Protein AF-W5WM81-F1 (afdb_monomer_lite)

Sequence (175 aa):
MADYDRGVELLQRLGGVARPAVLELFEGVGAADFGAEAVAFVYGGVYQRPDLSLRHRQLVTVAALSTLGYAQAQLDFHHTAARNLGCTEQELREAAGTAGEVGALDERSRLLVLVAASTARGGVGPELREHLLRLRDSGGERAAVEVILHTAVYAGFPAALNALAIAREVLRPGG

InterPro domains:
  IPR003779 Alkyl hydroperoxide reductase AhpD/CMD-like [PF02627] (42-99)
  IPR003779 Alkyl hydroperoxide reductase AhpD/CMD-like [PF02627] (102-169)
  IPR029032 AhpD-like [G3DSA:1.20.1290.10] (2-98)
  IPR029032 AhpD-like [G3DSA:1.20.1290.10] (99-175)
  IPR029032 AhpD-like [SSF69118] (3-99)
  IPR029032 AhpD-like [SSF69118] (103-172)
  IPR052512 4-carboxymuconolactone decarboxylase/NDH-1 regulator [PTHR33570] (31-95)

Structure (mmCIF, N/CA/C/O backbone):
data_AF-W5WM81-F1
#
_entry.id   AF-W5WM81-F1
#
loop_
_atom_site.group_PDB
_atom_site.id
_atom_site.type_symbol
_atom_site.label_atom_id
_atom_site.label_alt_id
_atom_site.label_comp_id
_atom_site.label_asym_id
_atom_site.label_entity_id
_atom_site.label_seq_id
_atom_site.pdbx_PDB_ins_code
_atom_site.Cartn_x
_atom_site.Cartn_y
_atom_site.Cartn_z
_atom_site.occupancy
_atom_site.B_iso_or_equiv
_atom_site.auth_seq_id
_atom_site.auth_comp_id
_atom_site.auth_asym_id
_atom_site.auth_atom_id
_atom_site.pdbx_PDB_model_num
ATOM 1 N N . MET A 1 1 ? 7.551 -17.318 -15.665 1.00 60.31 1 MET A N 1
ATOM 2 C CA . MET A 1 1 ? 6.898 -16.740 -16.861 1.00 60.31 1 MET A CA 1
ATOM 3 C C . MET A 1 1 ? 5.452 -16.361 -16.578 1.00 60.31 1 MET A C 1
ATOM 5 O O . MET A 1 1 ? 5.199 -15.171 -16.572 1.00 60.31 1 MET A O 1
ATOM 9 N N . ALA A 1 2 ? 4.560 -17.287 -16.190 1.00 88.31 2 ALA A N 1
ATOM 10 C CA . ALA A 1 2 ? 3.146 -16.960 -15.927 1.00 88.31 2 ALA A CA 1
ATOM 11 C C . ALA A 1 2 ? 2.909 -15.763 -14.975 1.00 88.31 2 ALA A C 1
ATOM 13 O O . ALA A 1 2 ? 2.037 -14.938 -15.237 1.00 88.31 2 ALA A O 1
ATOM 14 N N . ASP A 1 3 ? 3.692 -15.633 -13.897 1.00 95.19 3 ASP A N 1
ATOM 15 C CA . ASP A 1 3 ? 3.544 -14.502 -12.966 1.00 95.19 3 ASP A CA 1
ATOM 16 C C . ASP A 1 3 ? 4.135 -13.192 -13.509 1.00 95.19 3 ASP A C 1
ATOM 18 O O . ASP A 1 3 ? 3.592 -12.125 -13.238 1.00 95.19 3 ASP A O 1
ATOM 22 N N . TYR A 1 4 ? 5.200 -13.255 -14.317 1.00 96.00 4 TYR A N 1
ATOM 23 C CA . TYR A 1 4 ? 5.746 -12.071 -14.988 1.00 96.00 4 TYR A CA 1
ATOM 24 C C . TYR A 1 4 ? 4.729 -11.499 -15.977 1.00 96.00 4 TYR A C 1
ATOM 26 O O . TYR A 1 4 ? 4.406 -10.319 -15.892 1.00 96.00 4 TYR A O 1
ATOM 34 N N . ASP A 1 5 ? 4.165 -12.348 -16.839 1.00 95.94 5 ASP A N 1
ATOM 35 C CA . ASP A 1 5 ? 3.198 -11.930 -17.859 1.00 95.94 5 ASP A CA 1
ATOM 36 C C . ASP A 1 5 ? 1.957 -11.299 -17.211 1.00 95.94 5 ASP A C 1
ATOM 38 O O . ASP A 1 5 ? 1.535 -10.206 -17.589 1.00 95.94 5 ASP A O 1
ATOM 42 N N . ARG A 1 6 ? 1.437 -11.924 -16.143 1.00 96.38 6 ARG A N 1
ATOM 43 C CA . ARG A 1 6 ? 0.345 -11.365 -15.329 1.00 96.38 6 ARG A CA 1
ATOM 44 C C . ARG A 1 6 ? 0.728 -10.027 -14.689 1.00 96.38 6 ARG A C 1
ATOM 46 O O . ARG A 1 6 ? -0.098 -9.120 -14.596 1.00 96.38 6 ARG A O 1
ATOM 53 N N . GLY A 1 7 ? 1.967 -9.904 -14.214 1.00 97.12 7 GLY A N 1
ATOM 54 C CA . GLY A 1 7 ? 2.484 -8.671 -13.631 1.00 97.12 7 GLY A CA 1
ATOM 55 C C . GLY A 1 7 ? 2.565 -7.531 -14.646 1.00 97.12 7 GLY A C 1
ATOM 56 O O . GLY A 1 7 ? 2.155 -6.411 -14.337 1.00 97.12 7 GLY A O 1
ATOM 57 N N . VAL A 1 8 ? 3.026 -7.820 -15.865 1.00 96.50 8 VAL A N 1
ATOM 58 C CA . VAL A 1 8 ? 3.065 -6.862 -16.978 1.00 96.50 8 VAL A CA 1
ATOM 59 C C . VAL A 1 8 ? 1.654 -6.439 -17.381 1.00 96.50 8 VAL A C 1
ATOM 61 O O . VAL A 1 8 ? 1.401 -5.240 -17.482 1.00 96.50 8 VAL A O 1
ATOM 64 N N . GLU A 1 9 ? 0.723 -7.384 -17.531 1.00 96.38 9 GLU A N 1
ATOM 65 C CA . GLU A 1 9 ? -0.681 -7.089 -17.851 1.00 96.38 9 GLU A CA 1
ATOM 66 C C . GLU A 1 9 ? -1.305 -6.150 -16.806 1.00 96.38 9 GLU A C 1
ATOM 68 O O . GLU A 1 9 ? -1.946 -5.148 -17.142 1.00 96.38 9 GLU A O 1
ATOM 73 N N . LEU A 1 10 ? -1.069 -6.423 -15.517 1.00 97.06 10 LEU A N 1
ATOM 74 C CA . LEU A 1 10 ? -1.554 -5.562 -14.445 1.00 97.06 10 LEU A CA 1
ATOM 75 C C . LEU A 1 10 ? -0.920 -4.166 -14.505 1.00 97.06 10 LEU A C 1
ATOM 77 O O . LEU A 1 10 ? -1.637 -3.176 -14.379 1.00 97.06 10 LEU A O 1
ATOM 81 N N . LEU A 1 11 ? 0.394 -4.064 -14.707 1.00 96.25 11 LEU A N 1
ATOM 82 C CA . LEU A 1 11 ? 1.087 -2.779 -14.836 1.00 96.25 11 LEU A CA 1
ATOM 83 C C . LEU A 1 11 ? 0.547 -1.943 -15.999 1.00 96.25 11 LEU A C 1
ATOM 85 O O . LEU A 1 11 ? 0.321 -0.745 -15.835 1.00 96.25 11 LEU A O 1
ATOM 89 N N . GLN A 1 12 ? 0.312 -2.571 -17.151 1.00 96.00 12 GLN A N 1
ATOM 90 C CA . GLN A 1 12 ? -0.268 -1.918 -18.324 1.00 96.00 12 GLN A CA 1
ATOM 91 C C . GLN A 1 12 ? -1.673 -1.396 -18.022 1.00 96.00 12 GLN A C 1
ATOM 93 O O . GLN A 1 12 ? -1.983 -0.242 -18.318 1.00 96.00 12 GLN A O 1
ATOM 98 N N . ARG A 1 13 ? -2.506 -2.212 -17.362 1.00 95.62 13 ARG A N 1
ATOM 99 C CA . ARG A 1 13 ? -3.852 -1.815 -16.931 1.00 95.62 13 ARG A CA 1
ATOM 100 C C . ARG A 1 13 ? -3.823 -0.653 -15.938 1.00 95.62 13 ARG A C 1
ATOM 102 O O . ARG A 1 13 ? -4.626 0.265 -16.064 1.00 95.62 13 ARG A O 1
ATOM 109 N N . LEU A 1 14 ? -2.931 -0.698 -14.948 1.00 96.38 14 LEU A N 1
ATOM 110 C CA . LEU A 1 14 ? -2.793 0.357 -13.943 1.00 96.38 14 LEU A CA 1
ATOM 111 C C . LEU A 1 14 ? -2.298 1.659 -14.584 1.00 96.38 14 LEU A C 1
ATOM 113 O O . LEU A 1 14 ? -2.892 2.709 -14.368 1.00 96.38 14 LEU A O 1
ATOM 117 N N . GLY A 1 15 ? -1.254 1.595 -15.410 1.00 92.75 15 GLY A N 1
ATOM 118 C CA . GLY A 1 15 ? -0.676 2.773 -16.057 1.00 92.75 15 GLY A CA 1
ATOM 119 C C . GLY A 1 15 ? -1.491 3.321 -17.230 1.00 92.75 15 GLY A C 1
ATOM 120 O O . GLY A 1 15 ? -1.305 4.475 -17.599 1.00 92.75 15 GLY A O 1
ATOM 121 N N . GLY A 1 16 ? -2.376 2.520 -17.830 1.00 93.12 16 GLY A N 1
ATOM 122 C CA . GLY A 1 16 ? -3.056 2.880 -19.077 1.00 93.12 16 GLY A CA 1
ATOM 123 C C . GLY A 1 16 ? -2.097 2.989 -20.269 1.00 93.12 16 GLY A C 1
ATOM 124 O O . GLY A 1 16 ? -2.366 3.730 -21.211 1.00 93.12 16 GLY A O 1
ATOM 125 N N . VAL A 1 17 ? -0.960 2.286 -20.222 1.00 90.50 17 VAL A N 1
ATOM 126 C CA . VAL A 1 17 ? 0.113 2.359 -21.227 1.00 90.50 17 VAL A CA 1
ATOM 127 C C . VAL A 1 17 ? 0.579 0.966 -21.633 1.00 90.50 17 VAL A C 1
ATOM 129 O O . VAL A 1 17 ? 0.611 0.052 -20.816 1.00 90.50 17 VAL A O 1
ATOM 132 N N . ALA A 1 18 ? 0.985 0.806 -22.895 1.00 88.81 18 ALA A N 1
ATOM 133 C CA . ALA A 1 18 ? 1.447 -0.481 -23.420 1.00 88.81 18 ALA A CA 1
ATOM 134 C C . ALA A 1 18 ? 2.825 -0.896 -22.878 1.00 88.81 18 ALA A C 1
ATOM 136 O O . ALA A 1 18 ? 3.076 -2.082 -22.676 1.00 88.81 18 ALA A O 1
ATOM 137 N N . ARG A 1 19 ? 3.720 0.068 -22.623 1.00 86.44 19 ARG A N 1
ATOM 138 C CA . ARG A 1 19 ? 5.061 -0.191 -22.087 1.00 86.44 19 ARG A CA 1
ATOM 139 C C . ARG A 1 19 ? 5.267 0.584 -20.783 1.00 86.44 19 ARG A C 1
ATOM 141 O O . ARG A 1 19 ? 5.445 1.799 -20.821 1.00 86.44 19 ARG A O 1
ATOM 148 N N . PRO A 1 20 ? 5.190 -0.087 -19.622 1.00 88.44 20 PRO A N 1
ATOM 149 C CA . PRO A 1 20 ? 5.435 0.549 -18.333 1.00 88.44 20 PRO A CA 1
ATOM 150 C C . PRO A 1 20 ? 6.890 1.023 -18.197 1.00 88.44 20 PRO A C 1
ATOM 152 O O . PRO A 1 20 ? 7.817 0.235 -18.380 1.00 88.44 20 PRO A O 1
ATOM 155 N N . ALA A 1 21 ? 7.091 2.280 -17.787 1.00 88.06 21 ALA A N 1
ATOM 156 C CA . ALA A 1 21 ? 8.417 2.902 -17.662 1.00 88.06 21 ALA A CA 1
ATOM 157 C C . ALA A 1 21 ? 9.375 2.154 -16.712 1.00 88.06 21 ALA A C 1
ATOM 159 O O . ALA A 1 21 ? 10.587 2.189 -16.892 1.00 88.06 21 ALA A O 1
ATOM 160 N N . VAL A 1 22 ? 8.844 1.434 -15.715 1.00 87.50 22 VAL A N 1
ATOM 161 C CA . VAL A 1 22 ? 9.658 0.635 -14.784 1.00 87.50 22 VAL A CA 1
ATOM 162 C C . VAL A 1 22 ? 10.489 -0.439 -15.495 1.00 87.50 22 VAL A C 1
ATOM 164 O O . VAL A 1 22 ? 11.604 -0.717 -15.066 1.00 87.50 22 VAL A O 1
ATOM 167 N N . LEU A 1 23 ? 9.988 -1.006 -16.597 1.00 90.31 23 LEU A N 1
ATOM 168 C CA . LEU A 1 23 ? 10.726 -2.002 -17.378 1.00 90.31 23 LEU A CA 1
ATOM 169 C C . LEU A 1 23 ? 11.917 -1.358 -18.095 1.00 90.31 23 LEU A C 1
ATOM 171 O O . LEU A 1 23 ? 13.029 -1.873 -18.035 1.00 90.31 23 LEU A O 1
ATOM 175 N N . GLU A 1 24 ? 11.693 -0.189 -18.697 1.00 90.88 24 GLU A N 1
ATOM 176 C CA . GLU A 1 24 ? 12.730 0.571 -19.402 1.00 90.88 24 GLU A CA 1
ATOM 177 C C . GLU A 1 24 ? 13.850 1.022 -18.454 1.00 90.88 24 GLU A C 1
ATOM 179 O O . GLU A 1 24 ? 15.017 1.014 -18.838 1.00 90.88 24 GLU A O 1
ATOM 184 N N . LEU A 1 25 ? 13.518 1.357 -17.199 1.00 92.81 25 LEU A N 1
ATOM 185 C CA . LEU A 1 25 ? 14.511 1.709 -16.180 1.00 92.81 25 LEU A CA 1
ATOM 186 C C . LEU A 1 25 ? 15.490 0.559 -15.905 1.00 92.81 25 LEU A C 1
ATOM 188 O O . LEU A 1 25 ? 16.698 0.786 -15.873 1.00 92.81 25 LEU A O 1
ATOM 192 N N . PHE A 1 26 ? 14.987 -0.665 -15.722 1.00 95.81 26 PHE A N 1
ATOM 193 C CA . PHE A 1 26 ? 15.837 -1.836 -15.478 1.00 95.81 26 PHE A CA 1
ATOM 194 C C . PHE A 1 26 ? 16.640 -2.237 -16.720 1.00 95.81 26 PHE A C 1
ATOM 196 O O . PHE A 1 26 ? 17.830 -2.539 -16.615 1.00 95.81 26 PHE A O 1
ATOM 203 N N . GLU A 1 27 ? 16.021 -2.194 -17.902 1.00 94.75 27 GLU A N 1
ATOM 204 C CA . GLU A 1 27 ? 16.701 -2.451 -19.176 1.00 94.75 27 GLU A CA 1
ATOM 205 C C . GLU A 1 27 ? 17.841 -1.453 -19.424 1.00 94.75 27 GLU A C 1
ATOM 207 O O . GLU A 1 27 ? 18.941 -1.857 -19.802 1.00 94.75 27 GLU A O 1
ATOM 212 N N . GLY A 1 28 ? 17.611 -0.165 -19.152 1.00 96.88 28 GLY A N 1
ATOM 213 C CA . GLY A 1 28 ? 18.579 0.909 -19.380 1.00 96.88 28 GLY A CA 1
ATOM 214 C C . GLY A 1 28 ? 19.867 0.795 -18.561 1.00 96.88 28 GLY A C 1
ATOM 215 O O . GLY A 1 28 ? 20.881 1.377 -18.942 1.00 96.88 28 GLY A O 1
ATOM 216 N N . VAL A 1 29 ? 19.854 0.022 -17.471 1.00 97.31 29 VAL A N 1
ATOM 217 C CA . VAL A 1 29 ? 21.038 -0.264 -16.640 1.00 97.31 29 VAL A CA 1
ATOM 218 C C . VAL A 1 29 ? 21.541 -1.706 -16.783 1.00 97.31 29 VAL A C 1
ATOM 220 O O . VAL A 1 29 ? 22.424 -2.121 -16.038 1.00 97.31 29 VAL A O 1
ATOM 223 N N . GLY A 1 30 ? 20.998 -2.477 -17.733 1.00 97.44 30 GLY A N 1
ATOM 224 C CA . GLY A 1 30 ? 21.402 -3.863 -17.983 1.00 97.44 30 GLY A CA 1
ATOM 225 C C . GLY A 1 30 ? 20.936 -4.868 -16.923 1.00 97.44 30 GLY A C 1
ATOM 226 O O . GLY A 1 30 ? 21.526 -5.937 -16.824 1.00 97.44 30 GLY A O 1
ATOM 227 N N . ALA A 1 31 ? 19.893 -4.546 -16.150 1.00 97.75 31 ALA A N 1
ATOM 228 C CA . ALA A 1 31 ? 19.352 -5.370 -15.060 1.00 97.75 31 ALA A CA 1
ATOM 229 C C . ALA A 1 31 ? 17.925 -5.872 -15.360 1.00 97.75 31 ALA A C 1
ATOM 231 O O . ALA A 1 31 ? 17.052 -5.907 -14.488 1.00 97.75 31 ALA A O 1
ATOM 232 N N . ALA A 1 32 ? 17.652 -6.195 -16.626 1.00 95.94 32 ALA A N 1
ATOM 233 C CA . ALA A 1 32 ? 16.328 -6.622 -17.081 1.00 95.94 32 ALA A CA 1
ATOM 234 C C . ALA A 1 32 ? 15.855 -7.928 -16.413 1.00 95.94 32 ALA A C 1
ATOM 236 O O . ALA A 1 32 ? 14.657 -8.115 -16.209 1.00 95.94 32 ALA A O 1
ATOM 237 N N . ASP A 1 33 ? 16.788 -8.804 -16.039 1.00 96.50 33 ASP A N 1
ATOM 238 C CA . ASP A 1 33 ? 16.542 -10.025 -15.271 1.00 96.50 33 ASP A CA 1
ATOM 239 C C . ASP A 1 33 ? 15.942 -9.711 -13.895 1.00 96.50 33 ASP A C 1
ATOM 241 O O . ASP A 1 33 ? 14.851 -10.185 -13.572 1.00 96.50 33 ASP A O 1
ATOM 245 N N . PHE A 1 34 ? 16.579 -8.818 -13.137 1.00 96.94 34 PHE A N 1
ATOM 246 C CA . PHE A 1 34 ? 16.063 -8.361 -11.851 1.00 96.94 34 PHE A CA 1
ATOM 247 C C . PHE A 1 34 ? 14.731 -7.616 -12.007 1.00 96.94 34 PHE A C 1
ATOM 249 O O . PHE A 1 34 ? 13.810 -7.799 -11.210 1.00 96.94 34 PHE A O 1
ATOM 256 N N . GLY A 1 35 ? 14.586 -6.808 -13.061 1.00 96.50 35 GLY A N 1
ATOM 257 C CA . GLY A 1 35 ? 13.319 -6.149 -13.379 1.00 96.50 35 GLY A CA 1
ATOM 258 C C . GLY A 1 35 ? 12.176 -7.144 -13.602 1.00 96.50 35 GLY A C 1
ATOM 259 O O . GLY A 1 35 ? 11.070 -6.942 -13.095 1.00 96.50 35 GLY A O 1
ATOM 260 N N . ALA A 1 36 ? 12.440 -8.249 -14.302 1.00 95.94 36 ALA A N 1
ATOM 261 C CA . ALA A 1 36 ? 11.458 -9.306 -14.511 1.00 95.94 36 ALA A CA 1
ATOM 262 C C . ALA A 1 36 ? 11.077 -10.012 -13.200 1.00 95.94 36 ALA A C 1
ATOM 264 O O . ALA A 1 36 ? 9.890 -10.242 -12.951 1.00 95.94 36 ALA A O 1
ATOM 265 N N . GLU A 1 37 ? 12.051 -10.297 -12.332 1.00 97.00 37 GLU A N 1
ATOM 266 C CA . GLU A 1 37 ? 11.807 -10.862 -10.999 1.00 97.00 37 GLU A CA 1
ATOM 267 C C . GLU A 1 37 ? 10.963 -9.926 -10.128 1.00 97.00 37 GLU A C 1
ATOM 269 O O . GLU A 1 37 ? 9.970 -10.355 -9.532 1.00 97.00 37 GLU A O 1
ATOM 274 N N . ALA A 1 38 ? 11.299 -8.634 -10.104 1.00 96.56 38 ALA A N 1
ATOM 275 C CA . ALA A 1 38 ? 10.563 -7.625 -9.354 1.00 96.56 38 ALA A CA 1
ATOM 276 C C . ALA A 1 38 ? 9.105 -7.523 -9.827 1.00 96.56 38 ALA A C 1
ATOM 278 O O . ALA A 1 38 ? 8.184 -7.496 -9.010 1.00 96.56 38 ALA A O 1
ATOM 279 N N . VAL A 1 39 ? 8.869 -7.522 -11.141 1.00 97.19 39 VAL A N 1
ATOM 280 C CA . VAL A 1 39 ? 7.515 -7.465 -11.716 1.00 97.19 39 VAL A CA 1
ATOM 281 C C . VAL A 1 39 ? 6.713 -8.718 -11.383 1.00 97.19 39 VAL A C 1
ATOM 283 O O . VAL A 1 39 ? 5.560 -8.608 -10.954 1.00 97.19 39 VAL A O 1
ATOM 286 N N . ALA A 1 40 ? 7.320 -9.897 -11.532 1.00 97.62 40 ALA A N 1
ATOM 287 C CA . ALA A 1 40 ? 6.680 -11.163 -11.199 1.00 97.62 40 ALA A CA 1
ATOM 288 C C . ALA A 1 40 ? 6.313 -11.231 -9.710 1.00 97.62 40 ALA A C 1
ATOM 290 O O . ALA A 1 40 ? 5.193 -11.604 -9.368 1.00 97.62 40 ALA A O 1
ATOM 291 N N . PHE A 1 41 ? 7.216 -10.815 -8.820 1.00 97.81 41 PHE A N 1
ATOM 292 C CA . PHE A 1 41 ? 6.968 -10.818 -7.381 1.00 97.81 41 PHE A CA 1
ATOM 293 C C . PHE A 1 41 ? 5.901 -9.796 -6.973 1.00 97.81 41 PHE A C 1
ATOM 295 O O . PHE A 1 41 ? 4.921 -10.146 -6.312 1.00 97.81 41 PHE A O 1
ATOM 302 N N . VAL A 1 42 ? 6.064 -8.533 -7.372 1.00 97.69 42 VAL A N 1
ATOM 303 C CA . VAL A 1 42 ? 5.186 -7.442 -6.937 1.00 97.69 42 VAL A CA 1
ATOM 304 C C . VAL A 1 42 ? 3.819 -7.559 -7.603 1.00 97.69 42 VAL A C 1
ATOM 306 O O . VAL A 1 42 ? 2.810 -7.772 -6.929 1.00 97.69 42 VAL A O 1
ATOM 309 N N . TYR A 1 43 ? 3.770 -7.442 -8.927 1.00 97.69 43 TYR A N 1
ATOM 310 C CA . TYR A 1 43 ? 2.517 -7.328 -9.674 1.00 97.69 43 TYR A CA 1
ATOM 311 C C . TYR A 1 43 ? 1.924 -8.697 -10.023 1.00 97.69 43 TYR A C 1
ATOM 313 O O . TYR A 1 43 ? 0.703 -8.862 -10.011 1.00 97.69 43 TYR A O 1
ATOM 321 N N . GLY A 1 44 ? 2.774 -9.691 -10.281 1.00 97.75 44 GLY A N 1
ATOM 322 C CA . GLY A 1 44 ? 2.362 -11.078 -10.514 1.00 97.75 44 GLY A CA 1
ATOM 323 C C . GLY A 1 44 ? 1.995 -11.857 -9.249 1.00 97.75 44 GLY A C 1
ATOM 324 O O . GLY A 1 44 ? 1.228 -12.817 -9.338 1.00 97.75 44 GLY A O 1
ATOM 325 N N . GLY A 1 45 ? 2.496 -11.426 -8.085 1.00 97.56 45 GLY A N 1
ATOM 326 C CA . GLY A 1 45 ? 2.332 -12.101 -6.796 1.00 97.56 45 GLY A CA 1
ATOM 327 C C . GLY A 1 45 ? 1.600 -11.257 -5.754 1.00 97.56 45 GLY A C 1
ATOM 328 O O . GLY A 1 45 ? 0.427 -11.496 -5.472 1.00 97.56 45 GLY A O 1
ATOM 329 N N . VAL A 1 46 ? 2.272 -10.265 -5.159 1.00 97.94 46 VAL A N 1
ATOM 330 C CA . VAL A 1 46 ? 1.747 -9.479 -4.021 1.00 97.94 46 VAL A CA 1
ATOM 331 C C . VAL A 1 46 ? 0.405 -8.813 -4.344 1.00 97.94 46 VAL A C 1
ATOM 333 O O . VAL A 1 46 ? -0.514 -8.851 -3.526 1.00 97.94 46 VAL A O 1
ATOM 336 N N . TYR A 1 47 ? 0.259 -8.242 -5.539 1.00 97.94 47 TYR A N 1
ATOM 337 C CA . TYR A 1 47 ? -0.992 -7.625 -5.992 1.00 97.94 47 TYR A CA 1
ATOM 338 C C . TYR A 1 47 ? -2.142 -8.618 -6.219 1.00 97.94 47 TYR A C 1
ATOM 340 O O . TYR A 1 47 ? -3.303 -8.210 -6.185 1.00 97.94 47 TYR A O 1
ATOM 348 N N . GLN A 1 48 ? -1.832 -9.899 -6.428 1.00 96.06 48 GLN A N 1
ATOM 349 C CA . GLN A 1 48 ? -2.808 -10.953 -6.724 1.00 96.06 48 GLN A CA 1
ATOM 350 C C . GLN A 1 48 ? -3.372 -11.621 -5.470 1.00 96.06 4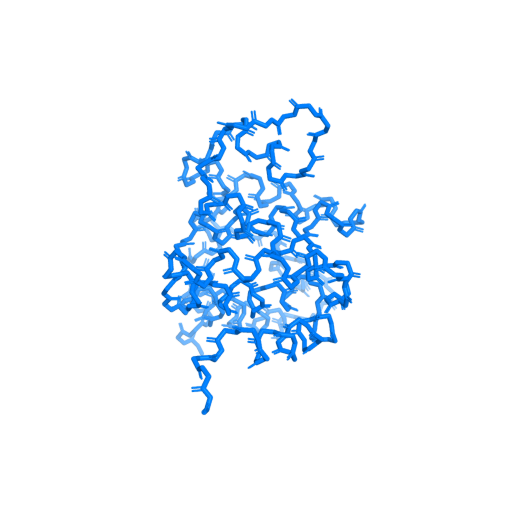8 GLN A C 1
ATOM 352 O O . GLN A 1 48 ? -4.294 -12.433 -5.556 1.00 96.06 48 GLN A O 1
ATOM 357 N N . ARG A 1 49 ? -2.819 -11.305 -4.295 1.00 96.94 49 ARG A N 1
ATOM 358 C CA . ARG A 1 49 ? -3.315 -11.845 -3.030 1.00 96.94 49 ARG A CA 1
ATOM 359 C C . ARG A 1 49 ? -4.781 -11.429 -2.802 1.00 96.94 49 ARG A C 1
ATOM 361 O O . ARG A 1 49 ? -5.162 -10.320 -3.196 1.00 96.94 49 ARG A O 1
ATOM 368 N N . PRO A 1 50 ? -5.598 -12.291 -2.172 1.00 94.88 50 PRO A N 1
ATOM 369 C CA . PRO A 1 50 ? -7.012 -12.017 -1.923 1.00 94.88 50 PRO A CA 1
ATOM 370 C C . PRO A 1 50 ? -7.204 -10.939 -0.840 1.00 94.88 50 PRO A C 1
ATOM 372 O O . PRO A 1 50 ? -6.250 -10.319 -0.385 1.00 94.88 50 PRO A O 1
ATOM 375 N N . ASP A 1 51 ? -8.455 -10.699 -0.441 1.00 94.69 51 ASP A N 1
ATOM 376 C CA . ASP A 1 51 ? -8.864 -9.860 0.703 1.00 94.69 51 ASP A CA 1
ATOM 377 C C . ASP A 1 51 ? -8.561 -8.346 0.620 1.00 94.69 51 ASP A C 1
ATOM 379 O O . ASP A 1 51 ? -9.069 -7.583 1.447 1.00 94.69 51 ASP A O 1
ATOM 383 N N . LEU A 1 52 ? -7.828 -7.877 -0.397 1.00 97.19 52 LEU A N 1
ATOM 384 C CA . LEU A 1 52 ? -7.619 -6.452 -0.672 1.00 97.19 52 LEU A CA 1
ATOM 385 C C . LEU A 1 52 ? -7.836 -6.130 -2.157 1.00 97.19 52 LEU A C 1
ATOM 387 O O . LEU A 1 52 ? -7.160 -6.667 -3.036 1.00 97.19 52 LEU A O 1
ATOM 391 N N . SER A 1 53 ? -8.783 -5.232 -2.440 1.00 97.75 53 SER A N 1
ATOM 392 C CA . SER A 1 53 ? -9.105 -4.820 -3.810 1.00 97.75 53 SER A CA 1
ATOM 393 C C . SER A 1 53 ? -7.951 -4.045 -4.458 1.00 97.75 53 SER A C 1
ATOM 39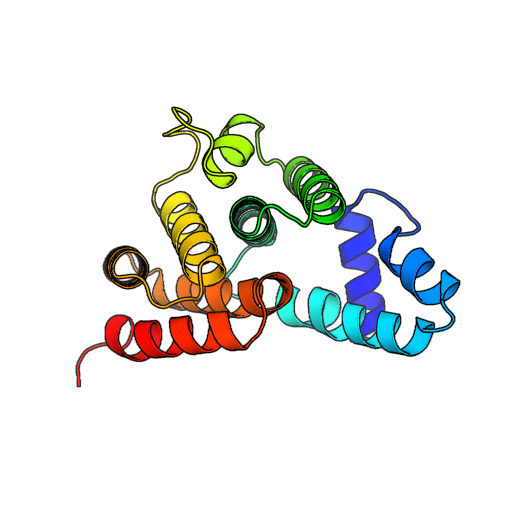5 O O . SER A 1 53 ? -7.180 -3.379 -3.766 1.00 97.75 53 SER A O 1
ATOM 397 N N . LEU A 1 54 ? -7.860 -4.049 -5.795 1.00 98.06 54 LEU A N 1
ATOM 398 C CA . LEU A 1 54 ? -6.877 -3.221 -6.514 1.00 98.06 54 LEU A CA 1
ATOM 399 C C . LEU A 1 54 ? -7.009 -1.734 -6.163 1.00 98.06 54 LEU A C 1
ATOM 401 O O . LEU A 1 54 ? -6.003 -1.047 -6.016 1.00 98.06 54 LEU A O 1
ATOM 405 N N . ARG A 1 55 ? -8.244 -1.257 -5.977 1.00 98.00 55 ARG A N 1
ATOM 406 C CA . ARG A 1 55 ? -8.528 0.117 -5.560 1.00 98.00 55 ARG A CA 1
ATOM 407 C C . ARG A 1 55 ? -7.919 0.423 -4.191 1.00 98.00 55 ARG A C 1
ATOM 409 O O . ARG A 1 55 ? -7.219 1.419 -4.040 1.00 98.00 55 ARG A O 1
ATOM 416 N N . HIS A 1 56 ? -8.133 -0.457 -3.210 1.00 98.69 56 HIS A N 1
ATOM 417 C CA . HIS A 1 56 ? -7.522 -0.313 -1.888 1.00 98.69 56 HIS A CA 1
ATOM 418 C C . HIS A 1 56 ? -6.003 -0.408 -1.949 1.00 98.69 56 HIS A C 1
ATOM 420 O O . HIS A 1 56 ? -5.355 0.398 -1.295 1.00 98.69 56 HIS A O 1
ATOM 426 N N . ARG A 1 57 ? -5.437 -1.312 -2.764 1.00 98.75 57 ARG A N 1
ATOM 427 C CA . ARG A 1 57 ? -3.984 -1.402 -2.995 1.00 98.75 57 ARG A CA 1
ATOM 428 C C . ARG A 1 57 ? -3.410 -0.059 -3.448 1.00 98.75 57 ARG A C 1
ATOM 430 O O . ARG A 1 57 ? -2.470 0.421 -2.834 1.00 98.75 57 ARG A O 1
ATOM 437 N N . GLN A 1 58 ? -4.034 0.606 -4.423 1.00 98.69 58 GLN A N 1
ATOM 438 C CA . GLN A 1 58 ? -3.560 1.922 -4.864 1.00 98.69 58 GLN A CA 1
ATOM 439 C C . GLN A 1 58 ? -3.658 2.996 -3.771 1.00 98.69 58 GLN A C 1
ATOM 441 O O . GLN A 1 58 ? -2.712 3.756 -3.588 1.00 98.69 58 GLN A O 1
ATOM 446 N N . LEU A 1 59 ? -4.757 3.042 -3.008 1.00 98.81 59 LEU A N 1
ATOM 447 C CA . LEU A 1 59 ? -4.909 4.008 -1.911 1.00 98.81 59 LEU A CA 1
ATOM 448 C C . LEU A 1 59 ? -3.847 3.814 -0.816 1.00 98.81 59 LEU A C 1
ATOM 450 O O . LEU A 1 59 ? -3.253 4.788 -0.355 1.00 98.81 59 LEU A O 1
ATOM 454 N N . VAL A 1 60 ? -3.570 2.567 -0.422 1.00 98.81 60 VAL A N 1
ATOM 455 C CA . VAL A 1 60 ? -2.544 2.289 0.597 1.00 98.81 60 VAL A CA 1
ATOM 456 C C . VAL A 1 60 ? -1.127 2.519 0.079 1.00 98.81 60 VAL A C 1
ATOM 458 O O . VAL A 1 60 ? -0.272 2.962 0.842 1.00 98.81 60 VAL A O 1
ATOM 461 N N . THR A 1 61 ? -0.876 2.289 -1.213 1.00 98.81 61 THR A N 1
ATOM 462 C CA . THR A 1 61 ? 0.400 2.634 -1.844 1.00 98.81 61 THR A CA 1
ATOM 463 C C . THR A 1 61 ? 0.626 4.139 -1.868 1.00 98.81 61 THR A C 1
ATOM 465 O O . THR A 1 61 ? 1.708 4.580 -1.491 1.00 98.81 61 THR A O 1
ATOM 468 N N . VAL A 1 62 ? -0.383 4.931 -2.255 1.00 98.81 62 VAL A N 1
ATOM 469 C CA . VAL A 1 62 ? -0.310 6.401 -2.215 1.00 98.81 62 VAL A CA 1
ATOM 470 C C . VAL A 1 62 ? 0.069 6.860 -0.809 1.00 98.81 62 VAL A C 1
ATOM 472 O O . VAL A 1 62 ? 1.050 7.574 -0.650 1.00 98.81 62 VAL A O 1
ATOM 475 N N . ALA A 1 63 ? -0.603 6.356 0.226 1.00 98.75 63 ALA A N 1
ATOM 476 C CA . ALA A 1 63 ? -0.280 6.718 1.604 1.00 98.75 63 ALA A CA 1
ATOM 477 C C . ALA A 1 63 ? 1.120 6.311 2.056 1.00 98.75 63 ALA A C 1
ATOM 479 O O . ALA A 1 63 ? 1.807 7.098 2.712 1.00 98.75 63 ALA A O 1
ATOM 480 N N . ALA A 1 64 ? 1.561 5.098 1.712 1.00 98.75 64 ALA A N 1
ATOM 481 C CA . ALA A 1 64 ? 2.905 4.637 2.034 1.00 98.75 64 ALA A CA 1
ATOM 482 C C . ALA A 1 64 ? 3.967 5.519 1.357 1.00 98.75 64 ALA A C 1
ATOM 484 O O . ALA A 1 64 ? 4.878 6.004 2.024 1.00 98.75 64 ALA A O 1
ATOM 485 N N . LEU A 1 65 ? 3.827 5.783 0.057 1.00 98.62 65 LEU A N 1
ATOM 486 C CA . LEU A 1 65 ? 4.774 6.591 -0.712 1.00 98.62 65 LEU A CA 1
ATOM 487 C C . LEU A 1 65 ? 4.782 8.062 -0.276 1.00 98.62 65 LEU A C 1
ATOM 489 O O . LEU A 1 65 ? 5.860 8.634 -0.114 1.00 98.62 65 LEU A O 1
ATOM 493 N N . SER A 1 66 ? 3.612 8.658 -0.022 1.00 98.50 66 SER A N 1
ATOM 494 C CA . SER A 1 66 ? 3.503 10.012 0.537 1.00 98.50 66 SER A CA 1
ATOM 495 C C . SER A 1 66 ? 4.155 10.107 1.915 1.00 98.50 66 SER A C 1
ATOM 497 O O . SER A 1 66 ? 4.847 11.079 2.198 1.00 98.50 66 SER A O 1
ATOM 499 N N . THR A 1 67 ? 4.007 9.072 2.747 1.00 97.94 67 THR A N 1
ATOM 500 C CA . THR A 1 67 ? 4.660 9.003 4.063 1.00 97.94 67 THR A CA 1
ATOM 501 C C . THR A 1 67 ? 6.184 8.919 3.954 1.00 97.94 67 THR A C 1
ATOM 503 O O . THR A 1 67 ? 6.886 9.521 4.761 1.00 97.94 67 THR A O 1
ATOM 506 N N . LEU A 1 68 ? 6.706 8.173 2.975 1.00 98.00 68 LEU A N 1
ATOM 507 C CA . LEU A 1 68 ? 8.148 8.059 2.738 1.00 98.00 68 LEU A CA 1
ATOM 508 C C . LEU A 1 68 ? 8.757 9.366 2.205 1.00 98.00 68 LEU A C 1
ATOM 510 O O . LEU A 1 68 ? 9.901 9.681 2.521 1.00 98.00 68 LEU A O 1
ATOM 514 N N . GLY A 1 69 ? 8.017 10.122 1.390 1.00 97.50 69 GLY A N 1
ATOM 515 C CA . GLY A 1 69 ? 8.362 11.492 0.990 1.00 97.50 69 GLY A CA 1
ATOM 516 C C . GLY A 1 69 ? 9.487 11.648 -0.043 1.00 97.50 69 GLY A C 1
ATOM 517 O O . GLY A 1 69 ? 9.758 12.768 -0.463 1.00 97.50 69 GLY A O 1
ATOM 518 N N . TYR A 1 70 ? 10.134 10.563 -0.486 1.00 96.62 70 TYR A N 1
ATOM 519 C CA . TYR A 1 70 ? 11.244 10.621 -1.455 1.00 96.62 70 TYR A CA 1
ATOM 520 C C . TYR A 1 70 ? 10.927 10.011 -2.832 1.00 96.62 70 TYR A C 1
ATOM 522 O O . TYR A 1 70 ? 11.722 10.130 -3.761 1.00 96.62 70 TYR A O 1
ATOM 530 N N . ALA A 1 71 ? 9.783 9.339 -2.987 1.00 94.62 71 ALA A N 1
ATOM 531 C CA . ALA A 1 71 ? 9.486 8.485 -4.140 1.00 94.62 71 ALA A CA 1
ATOM 532 C C . ALA A 1 71 ? 8.507 9.129 -5.144 1.00 94.62 71 ALA A C 1
ATOM 534 O O . ALA A 1 71 ? 7.538 8.493 -5.559 1.00 94.62 71 ALA A O 1
ATOM 535 N N . GLN A 1 72 ? 8.745 10.385 -5.546 1.00 95.94 72 GLN A N 1
ATOM 536 C CA . GLN A 1 72 ? 7.782 11.172 -6.338 1.00 95.94 72 GLN A CA 1
ATOM 537 C C . GLN A 1 72 ? 7.342 10.482 -7.642 1.00 95.94 72 GLN A C 1
ATOM 539 O O . GLN A 1 72 ? 6.149 10.375 -7.897 1.00 95.94 72 GLN A O 1
ATOM 544 N N . ALA A 1 73 ? 8.273 9.930 -8.429 1.00 94.38 73 ALA A N 1
ATOM 545 C CA . ALA A 1 73 ? 7.931 9.264 -9.692 1.00 94.38 73 ALA A CA 1
ATOM 546 C C . ALA A 1 73 ? 7.019 8.032 -9.501 1.00 94.38 73 ALA A C 1
ATOM 548 O O . ALA A 1 73 ? 6.127 7.776 -10.309 1.00 94.38 73 ALA A O 1
ATOM 549 N N . GLN A 1 74 ? 7.217 7.278 -8.414 1.00 96.19 74 GLN A N 1
ATOM 550 C CA . GLN A 1 74 ? 6.334 6.168 -8.041 1.00 96.19 74 GLN A CA 1
ATOM 551 C C . GLN A 1 74 ? 4.967 6.691 -7.585 1.00 96.19 74 GLN A C 1
ATOM 553 O O . GLN A 1 74 ? 3.936 6.140 -7.966 1.00 96.19 74 GLN A O 1
ATOM 558 N N . LEU A 1 75 ? 4.949 7.768 -6.796 1.00 97.25 75 LEU A N 1
ATOM 559 C CA . LEU A 1 75 ? 3.717 8.388 -6.317 1.00 97.25 75 LEU A CA 1
ATOM 560 C C . LEU A 1 75 ? 2.852 8.891 -7.486 1.00 97.25 75 LEU A C 1
ATOM 562 O O . LEU A 1 75 ? 1.652 8.627 -7.507 1.00 97.25 75 LEU A O 1
ATOM 566 N N . ASP A 1 76 ? 3.454 9.516 -8.499 1.00 96.69 76 ASP A N 1
ATOM 567 C CA . ASP A 1 76 ? 2.751 9.988 -9.701 1.00 96.69 76 ASP A CA 1
ATOM 568 C C . ASP A 1 76 ? 2.127 8.833 -10.502 1.00 96.69 76 ASP A C 1
ATOM 570 O O . ASP A 1 76 ? 0.967 8.910 -10.936 1.00 96.69 76 ASP A O 1
ATOM 574 N N . PHE A 1 77 ? 2.865 7.726 -10.652 1.00 97.00 77 PHE A N 1
ATOM 575 C CA . PHE A 1 77 ? 2.342 6.505 -11.265 1.00 97.00 77 PHE A CA 1
ATOM 576 C C . PHE A 1 77 ? 1.141 5.964 -10.481 1.00 97.00 77 PHE A C 1
ATOM 578 O O . PHE A 1 77 ? 0.091 5.700 -11.067 1.00 97.00 77 PHE A O 1
ATOM 585 N N . HIS A 1 78 ? 1.257 5.849 -9.157 1.00 98.06 78 HIS A N 1
ATOM 586 C CA . HIS A 1 78 ? 0.198 5.295 -8.316 1.00 98.06 78 HIS A CA 1
ATOM 587 C C . HIS A 1 78 ? -1.027 6.212 -8.194 1.00 98.06 78 HIS A C 1
ATOM 589 O O . HIS A 1 78 ? -2.152 5.715 -8.148 1.00 98.06 78 HIS A O 1
ATOM 595 N N . HIS A 1 79 ? -0.860 7.536 -8.258 1.00 98.19 79 HIS A N 1
ATOM 596 C CA . HIS A 1 79 ? -1.983 8.462 -8.416 1.00 98.19 79 HIS A CA 1
ATOM 597 C C . HIS A 1 79 ? -2.721 8.237 -9.738 1.00 98.19 79 HIS A C 1
ATOM 599 O O . HIS A 1 79 ? -3.949 8.160 -9.756 1.00 98.19 79 HIS A O 1
ATOM 605 N N . THR A 1 80 ? -1.987 8.100 -10.844 1.00 97.62 80 THR A N 1
ATOM 606 C CA . THR A 1 80 ? -2.576 7.809 -12.161 1.00 97.62 80 THR A CA 1
ATOM 607 C C . THR A 1 80 ? -3.311 6.468 -12.148 1.00 97.62 80 THR A C 1
ATOM 609 O O . THR A 1 80 ? -4.469 6.387 -12.553 1.00 97.62 80 THR A O 1
ATOM 612 N N . ALA A 1 81 ? -2.687 5.435 -11.586 1.00 98.12 81 ALA A N 1
ATOM 613 C CA . ALA A 1 81 ? -3.280 4.113 -11.455 1.00 98.12 81 ALA A CA 1
ATOM 614 C C . ALA A 1 81 ? -4.549 4.108 -10.597 1.00 98.12 81 ALA A C 1
ATOM 616 O O . ALA A 1 81 ? -5.535 3.463 -10.951 1.00 98.12 81 ALA A O 1
ATOM 617 N N . ALA A 1 82 ? -4.564 4.854 -9.493 1.00 98.38 82 ALA A N 1
ATOM 618 C CA . ALA A 1 82 ? -5.748 4.988 -8.656 1.00 98.38 82 ALA A CA 1
ATOM 619 C C . ALA A 1 82 ? -6.908 5.674 -9.398 1.00 98.38 82 ALA A C 1
ATOM 621 O O . ALA A 1 82 ? -8.048 5.215 -9.306 1.00 98.38 82 ALA A O 1
ATOM 622 N N . ARG A 1 83 ? -6.627 6.726 -10.181 1.00 98.38 83 ARG A N 1
ATOM 623 C CA . ARG A 1 83 ? -7.628 7.402 -11.029 1.00 98.38 83 ARG A CA 1
ATOM 624 C C . ARG A 1 83 ? -8.195 6.473 -12.096 1.00 98.38 83 ARG A C 1
ATOM 626 O O . ARG A 1 83 ? -9.407 6.429 -12.276 1.00 98.38 83 ARG A O 1
ATOM 633 N N . ASN A 1 84 ? -7.346 5.666 -12.734 1.00 97.38 84 ASN A N 1
ATOM 634 C CA . ASN A 1 84 ? -7.770 4.654 -13.709 1.00 97.38 84 ASN A CA 1
ATOM 635 C C . ASN A 1 84 ? -8.689 3.580 -13.091 1.00 97.38 84 ASN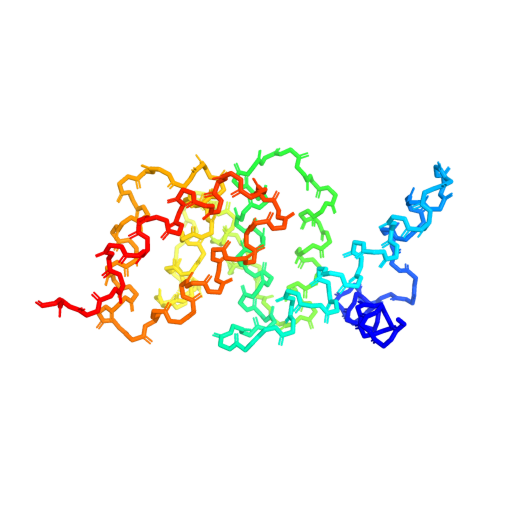 A C 1
ATOM 637 O O . ASN A 1 84 ? -9.431 2.909 -13.806 1.00 97.38 84 ASN A O 1
ATOM 641 N N . LEU A 1 85 ? -8.673 3.430 -11.761 1.00 97.62 85 LEU A N 1
ATOM 642 C CA . LEU A 1 85 ? -9.572 2.562 -10.993 1.00 97.62 85 LEU A CA 1
ATOM 643 C C . LEU A 1 85 ? -10.760 3.309 -10.357 1.00 97.62 85 LEU A C 1
ATOM 645 O O . LEU A 1 85 ? -11.511 2.710 -9.585 1.00 97.62 85 LEU A O 1
ATOM 649 N N . GLY A 1 86 ? -10.942 4.594 -10.672 1.00 97.06 86 GLY A N 1
ATOM 650 C CA . GLY A 1 86 ? -12.070 5.407 -10.219 1.00 97.06 86 GLY A CA 1
ATOM 651 C C . GLY A 1 86 ? -11.908 6.057 -8.842 1.00 97.06 86 GLY A C 1
ATOM 652 O O . GLY A 1 86 ? -12.907 6.496 -8.279 1.00 97.06 86 GLY A O 1
ATOM 653 N N . CYS A 1 87 ? -10.701 6.124 -8.270 1.00 98.25 87 CYS A N 1
ATOM 654 C CA . CYS A 1 87 ? -10.468 6.955 -7.082 1.00 98.25 87 CYS A CA 1
ATOM 655 C C . CYS A 1 87 ? -10.585 8.444 -7.431 1.00 98.25 87 CYS A C 1
ATOM 657 O O . CYS A 1 87 ? -10.070 8.890 -8.458 1.00 98.25 87 CYS A O 1
ATOM 659 N N . THR A 1 88 ? -11.227 9.214 -6.556 1.00 97.94 88 THR A N 1
ATOM 660 C CA . THR A 1 88 ? -11.373 10.668 -6.716 1.00 97.94 88 THR A CA 1
ATOM 661 C C . THR A 1 88 ? -10.142 11.425 -6.214 1.00 97.94 88 THR A C 1
ATOM 663 O O . THR A 1 88 ? -9.380 10.922 -5.388 1.00 97.94 88 THR A O 1
ATOM 666 N N . GLU A 1 89 ? -9.972 12.679 -6.646 1.00 97.06 89 GLU A N 1
ATOM 667 C CA . GLU A 1 89 ? -8.898 13.544 -6.132 1.00 97.06 89 GLU A CA 1
ATOM 668 C C . GLU A 1 89 ? -8.954 13.726 -4.614 1.00 97.06 89 GLU A C 1
ATOM 670 O O . GLU A 1 89 ? -7.914 13.736 -3.962 1.00 97.06 89 GLU A O 1
ATOM 675 N N . GLN A 1 90 ? -10.154 13.854 -4.045 1.00 97.38 90 GLN A N 1
ATOM 676 C CA . GLN A 1 90 ? -10.329 14.046 -2.604 1.00 97.38 90 GLN A CA 1
ATOM 677 C C . GLN A 1 90 ? -9.870 12.811 -1.824 1.00 97.38 90 GLN A C 1
ATOM 679 O O . GLN A 1 90 ? -9.139 12.935 -0.845 1.00 97.38 90 GLN A O 1
ATOM 684 N N . GLU A 1 91 ? -10.205 11.612 -2.304 1.00 98.38 91 GLU A N 1
ATOM 685 C CA . GLU A 1 91 ? -9.740 10.362 -1.696 1.00 98.38 91 GLU A CA 1
ATOM 686 C C . GLU A 1 91 ? -8.221 10.208 -1.784 1.00 98.38 91 GLU A C 1
ATOM 688 O O . GLU A 1 91 ? -7.600 9.729 -0.839 1.00 98.38 91 GLU A O 1
ATOM 693 N N . LEU A 1 92 ? -7.609 10.634 -2.894 1.00 98.31 92 LEU A N 1
ATOM 694 C CA . LEU A 1 92 ? -6.155 10.600 -3.058 1.00 98.31 92 LEU A CA 1
ATOM 695 C C . LEU A 1 92 ? -5.443 11.594 -2.141 1.00 98.31 92 LEU A C 1
ATOM 697 O O . LEU A 1 92 ? -4.385 11.267 -1.608 1.00 98.31 92 LEU A O 1
ATOM 701 N N . ARG A 1 93 ? -6.016 12.782 -1.930 1.00 97.81 93 ARG A N 1
ATOM 702 C CA . ARG A 1 93 ? -5.469 13.779 -1.001 1.00 97.81 93 ARG A CA 1
ATOM 703 C C . ARG A 1 93 ? -5.604 13.356 0.454 1.00 97.81 93 ARG A C 1
ATOM 705 O O . ARG A 1 93 ? -4.627 13.492 1.193 1.00 97.81 93 ARG A O 1
ATOM 712 N N . GLU A 1 94 ? -6.764 12.819 0.846 1.00 98.06 94 GLU A N 1
ATOM 713 C CA . GLU A 1 94 ? -6.954 12.231 2.178 1.00 98.06 94 GLU A CA 1
ATOM 714 C C . GLU A 1 94 ? -5.978 11.065 2.370 1.00 98.06 94 GLU A C 1
ATOM 716 O O . GLU A 1 94 ? -5.305 10.991 3.397 1.00 98.06 94 GLU A O 1
ATOM 721 N N . ALA A 1 95 ? -5.808 10.202 1.359 1.00 98.12 95 ALA A N 1
ATOM 722 C CA . ALA A 1 95 ? -4.872 9.090 1.457 1.00 98.12 95 ALA A CA 1
ATOM 723 C C . ALA A 1 95 ? -3.407 9.531 1.570 1.00 98.12 95 ALA A C 1
ATOM 725 O O . ALA A 1 95 ? -2.648 8.955 2.346 1.00 98.12 95 ALA A O 1
ATOM 726 N N . ALA A 1 96 ? -3.015 10.586 0.856 1.00 97.31 96 ALA A N 1
ATOM 727 C CA . ALA A 1 96 ? -1.687 11.184 0.957 1.00 97.31 96 ALA A CA 1
ATOM 728 C C . ALA A 1 96 ? -1.429 11.895 2.305 1.00 97.31 96 ALA A C 1
ATOM 730 O O . ALA A 1 96 ? -0.308 12.338 2.551 1.00 97.31 96 ALA A O 1
ATOM 731 N N . GLY A 1 97 ? -2.438 12.021 3.178 1.00 93.88 97 GLY A N 1
ATOM 732 C CA . GLY A 1 97 ? -2.323 12.715 4.463 1.00 93.88 97 GLY A CA 1
ATOM 733 C C . GLY A 1 97 ? -2.296 14.240 4.332 1.00 93.88 97 GLY A C 1
ATOM 734 O O . GLY A 1 97 ? -1.701 14.921 5.168 1.00 93.88 97 GLY A O 1
ATOM 735 N N . THR A 1 98 ? -2.913 14.788 3.281 1.00 87.94 98 THR A N 1
ATOM 736 C CA . THR A 1 98 ? -2.993 16.241 3.072 1.00 87.94 98 THR A CA 1
ATOM 737 C C . THR A 1 98 ? -3.773 16.897 4.213 1.00 87.94 98 THR A C 1
ATOM 739 O O . THR A 1 98 ? -4.893 16.495 4.525 1.00 87.94 98 THR A O 1
ATOM 742 N N . ALA A 1 99 ? -3.194 17.923 4.842 1.00 81.12 99 ALA A N 1
ATOM 743 C CA . ALA A 1 99 ? -3.816 18.589 5.983 1.00 81.12 99 ALA A CA 1
ATOM 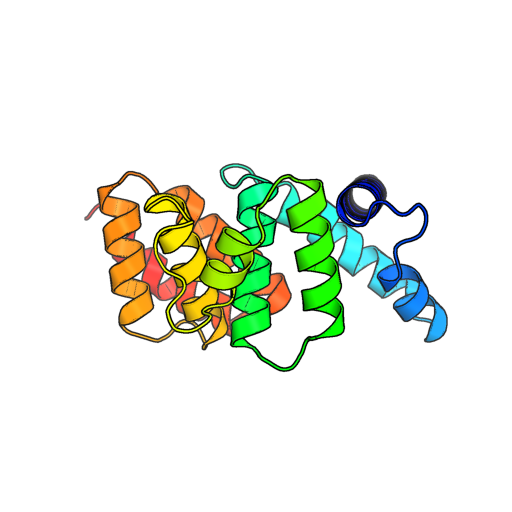744 C C . ALA A 1 99 ? -5.190 19.181 5.619 1.00 81.12 99 ALA A C 1
ATOM 746 O O . ALA A 1 99 ? -5.318 19.924 4.648 1.00 81.12 99 ALA A O 1
ATOM 747 N N . GLY A 1 100 ? -6.203 18.872 6.433 1.00 81.06 100 GLY A N 1
ATOM 748 C CA . GLY A 1 100 ? -7.573 19.369 6.267 1.00 81.06 100 GLY A CA 1
ATOM 749 C C . GLY A 1 100 ? -8.457 18.557 5.313 1.00 81.06 100 GLY A C 1
ATOM 750 O O . GLY A 1 100 ? -9.660 18.797 5.283 1.00 81.06 100 GLY A O 1
ATOM 751 N N . GLU A 1 101 ? -7.908 17.578 4.590 1.00 84.62 101 GLU A N 1
ATOM 752 C CA . GLU A 1 101 ? -8.682 16.671 3.731 1.00 84.62 101 GLU A CA 1
ATOM 753 C C . GLU A 1 101 ? -9.118 15.449 4.552 1.00 84.62 101 GLU A C 1
ATOM 755 O O . GLU A 1 101 ? -8.340 14.524 4.785 1.00 84.62 101 GLU A O 1
ATOM 760 N N . VAL A 1 102 ? -10.359 15.472 5.045 1.00 85.12 102 VAL A N 1
ATOM 761 C CA . VAL A 1 102 ? -10.951 14.402 5.862 1.00 85.12 102 VAL A CA 1
ATOM 762 C C . VAL A 1 102 ? -12.391 14.161 5.415 1.00 85.12 102 VAL A C 1
ATOM 764 O O . VAL A 1 102 ? -13.159 15.108 5.261 1.00 85.12 102 VAL A O 1
ATOM 767 N N . GLY A 1 103 ? -12.775 12.891 5.272 1.00 92.00 103 GLY A N 1
ATOM 768 C CA . GLY A 1 103 ? -14.168 12.483 5.046 1.00 92.00 103 GLY A CA 1
ATOM 769 C C . GLY A 1 103 ? -14.503 12.058 3.615 1.00 92.00 103 GLY A C 1
ATOM 770 O O . GLY A 1 103 ? -15.646 11.691 3.359 1.00 92.00 103 GLY A O 1
ATOM 771 N N . ALA A 1 104 ? -13.531 12.063 2.703 1.00 96.25 104 ALA A N 1
ATOM 772 C CA . ALA A 1 104 ? -13.667 11.513 1.358 1.00 96.25 104 ALA A CA 1
ATOM 773 C C . ALA A 1 104 ? -13.623 9.976 1.363 1.00 96.25 104 ALA A C 1
ATOM 775 O O . ALA A 1 104 ? -14.350 9.330 0.613 1.00 96.25 104 ALA A O 1
ATOM 776 N N . LEU A 1 105 ? -12.796 9.383 2.227 1.00 97.75 105 LEU A N 1
ATOM 777 C CA . LEU A 1 105 ? -12.735 7.938 2.429 1.00 97.75 105 LEU A CA 1
ATOM 778 C C . LEU A 1 105 ? -13.807 7.465 3.417 1.00 97.75 105 LEU A C 1
ATOM 780 O O . LEU A 1 105 ? -14.054 8.089 4.453 1.00 97.75 105 LEU A O 1
ATOM 784 N N . ASP A 1 106 ? -14.391 6.296 3.155 1.00 97.00 106 ASP A N 1
ATOM 785 C CA . ASP A 1 106 ? -15.130 5.578 4.192 1.00 97.00 106 ASP A CA 1
ATOM 786 C C . ASP A 1 106 ? -14.191 5.165 5.343 1.00 97.00 106 ASP A C 1
ATOM 788 O O . ASP A 1 106 ? -12.965 5.129 5.204 1.00 97.00 106 ASP A O 1
ATOM 792 N N . GLU A 1 107 ? -14.769 4.843 6.497 1.00 96.38 107 GLU A N 1
ATOM 793 C CA . GLU A 1 107 ? -14.003 4.534 7.705 1.00 96.38 107 GLU A CA 1
ATOM 794 C C . GLU A 1 107 ? -13.054 3.339 7.546 1.00 96.38 107 GLU A C 1
ATOM 796 O O . GLU A 1 107 ? -11.902 3.393 7.981 1.00 96.38 107 GLU A O 1
ATOM 801 N N . ARG A 1 108 ? -13.495 2.271 6.874 1.00 97.25 108 ARG A N 1
ATOM 802 C CA . ARG A 1 108 ? -12.658 1.087 6.655 1.00 97.25 108 ARG A CA 1
ATOM 803 C C . ARG A 1 108 ? -11.478 1.442 5.758 1.00 97.25 108 ARG A C 1
ATOM 805 O O . ARG A 1 108 ? -10.344 1.104 6.082 1.00 97.25 108 ARG A O 1
ATOM 812 N N . SER A 1 109 ? -11.735 2.137 4.655 1.00 98.31 109 SER A N 1
ATOM 813 C CA . SER A 1 109 ? -10.713 2.603 3.721 1.00 98.31 109 SER A CA 1
ATOM 814 C C . SER A 1 109 ? -9.702 3.504 4.431 1.00 98.31 109 SER A C 1
ATOM 816 O O . SER A 1 109 ? -8.505 3.240 4.340 1.00 98.31 109 SER A O 1
ATOM 818 N N . ARG A 1 110 ? -10.160 4.485 5.221 1.00 98.06 110 ARG A N 1
ATOM 819 C CA . ARG A 1 110 ? -9.297 5.363 6.025 1.00 98.06 110 ARG A CA 1
ATOM 820 C C . ARG A 1 110 ? -8.376 4.573 6.952 1.00 98.06 110 ARG A C 1
ATOM 822 O O . ARG A 1 110 ? -7.173 4.819 6.962 1.00 98.06 110 ARG A O 1
ATOM 829 N N . LEU A 1 111 ? -8.902 3.595 7.689 1.00 98.25 111 LEU A N 1
ATOM 830 C CA . LEU A 1 111 ? -8.087 2.770 8.585 1.00 98.25 111 LEU A CA 1
ATOM 831 C C . LEU A 1 111 ? -7.019 1.963 7.839 1.00 98.25 111 LEU A C 1
ATOM 833 O O . LEU A 1 111 ? -5.880 1.897 8.296 1.00 98.25 111 LEU A O 1
ATOM 837 N N . LEU A 1 112 ? -7.348 1.383 6.680 1.00 98.69 112 LEU A N 1
ATOM 838 C CA . LEU A 1 112 ? -6.369 0.667 5.851 1.00 98.69 112 LEU A CA 1
ATOM 839 C C . LEU A 1 112 ? -5.230 1.595 5.412 1.00 98.69 112 LEU A C 1
ATOM 841 O O . LEU A 1 112 ? -4.058 1.231 5.477 1.00 98.69 112 LEU A O 1
ATOM 845 N N . VAL A 1 113 ? -5.570 2.816 5.015 1.00 98.62 113 VAL A N 1
ATOM 846 C CA . VAL A 1 113 ? -4.600 3.822 4.583 1.00 98.62 113 VAL A CA 1
ATOM 847 C C . VAL A 1 113 ? -3.699 4.266 5.744 1.00 98.62 113 VAL A C 1
ATOM 849 O O . VAL A 1 113 ? -2.479 4.353 5.598 1.00 98.62 113 VAL A O 1
ATOM 852 N N . LEU A 1 114 ? -4.274 4.445 6.935 1.00 98.25 114 LEU A N 1
ATOM 853 C CA . LEU A 1 114 ? -3.534 4.769 8.155 1.00 98.25 114 LEU A CA 1
ATOM 854 C C . LEU A 1 114 ? -2.604 3.632 8.611 1.00 98.25 114 LEU A C 1
ATOM 856 O O . LEU A 1 114 ? -1.496 3.901 9.077 1.00 98.25 114 LEU A O 1
ATOM 860 N N . VAL A 1 115 ? -3.003 2.365 8.447 1.00 98.69 115 VAL A N 1
ATOM 861 C CA . VAL A 1 115 ? -2.126 1.203 8.687 1.00 98.69 115 VAL A CA 1
ATOM 862 C C . VAL A 1 115 ? -0.926 1.228 7.742 1.00 98.69 115 VAL A C 1
ATOM 864 O O . VAL A 1 115 ? 0.202 1.013 8.191 1.00 98.69 115 VAL A O 1
ATOM 867 N N . ALA A 1 116 ? -1.136 1.531 6.460 1.00 98.75 116 ALA A N 1
ATOM 868 C CA . ALA A 1 116 ? -0.058 1.634 5.479 1.00 98.75 116 ALA A CA 1
ATOM 869 C C . ALA A 1 116 ? 0.924 2.760 5.826 1.00 98.75 116 ALA A C 1
ATOM 871 O O . ALA A 1 116 ? 2.131 2.533 5.876 1.00 98.75 116 ALA A O 1
ATOM 872 N N . ALA A 1 117 ? 0.407 3.943 6.166 1.00 98.44 117 ALA A N 1
ATOM 873 C CA . ALA A 1 117 ? 1.217 5.081 6.591 1.00 98.44 117 ALA A CA 1
ATOM 874 C C . ALA A 1 117 ? 2.014 4.773 7.874 1.00 98.44 117 ALA A C 1
ATOM 876 O O . ALA A 1 117 ? 3.221 5.002 7.936 1.00 98.44 117 ALA A O 1
ATOM 877 N N . SER A 1 118 ? 1.385 4.194 8.902 1.00 98.38 118 SER A N 1
ATOM 878 C CA . SER A 1 118 ? 2.096 3.809 10.131 1.00 98.38 118 SER A CA 1
ATOM 879 C C . SER A 1 118 ? 3.120 2.694 9.899 1.00 98.38 118 SER A C 1
ATOM 881 O O . SER A 1 118 ? 4.181 2.699 10.526 1.00 98.38 118 SER A O 1
ATOM 883 N N . THR A 1 119 ? 2.848 1.770 8.975 1.00 98.62 119 THR A N 1
ATOM 884 C CA . THR A 1 119 ? 3.826 0.762 8.546 1.00 98.62 119 THR A CA 1
ATOM 885 C C . THR A 1 119 ? 5.008 1.435 7.852 1.00 98.62 119 THR A C 1
ATOM 887 O O . THR A 1 119 ? 6.146 1.180 8.225 1.00 98.62 119 THR A O 1
ATOM 890 N N . ALA A 1 120 ? 4.767 2.368 6.927 1.00 98.25 120 ALA A N 1
ATOM 891 C CA . ALA A 1 120 ? 5.815 3.103 6.219 1.00 98.25 120 ALA A CA 1
ATOM 892 C C . ALA A 1 120 ? 6.698 3.970 7.139 1.00 98.25 120 ALA A C 1
ATOM 894 O O . ALA A 1 120 ? 7.882 4.134 6.863 1.00 98.25 120 ALA A O 1
ATOM 895 N N . ARG A 1 121 ? 6.174 4.440 8.283 1.00 97.31 121 ARG A N 1
ATOM 896 C CA . ARG A 1 121 ? 6.958 5.104 9.351 1.00 97.31 121 ARG A CA 1
ATOM 897 C C . ARG A 1 121 ? 7.833 4.155 10.186 1.00 97.31 121 ARG A C 1
ATOM 899 O O . ARG A 1 121 ? 8.387 4.567 11.201 1.00 97.31 121 ARG A O 1
ATOM 906 N N . GLY A 1 122 ? 7.945 2.885 9.801 1.00 96.06 122 GLY A N 1
ATOM 907 C CA . GLY A 1 122 ? 8.773 1.882 10.474 1.00 96.06 122 GLY A CA 1
ATOM 908 C C . GLY A 1 122 ? 7.989 0.837 11.268 1.00 96.06 122 GLY A C 1
ATOM 909 O O . GLY A 1 122 ? 8.606 -0.076 11.813 1.00 96.06 122 GLY A O 1
ATOM 910 N N . GLY A 1 123 ? 6.655 0.934 11.326 1.00 92.81 123 GLY A N 1
ATOM 911 C CA . GLY A 1 123 ? 5.796 -0.118 11.881 1.00 92.81 123 GLY A CA 1
ATOM 912 C C . GLY A 1 123 ? 5.908 -0.319 13.394 1.00 92.81 123 GLY A C 1
ATOM 913 O O . GLY A 1 123 ? 5.658 -1.420 13.869 1.00 92.81 123 GLY A O 1
ATOM 914 N N . VAL A 1 124 ? 6.300 0.716 14.147 1.00 89.12 124 VAL A N 1
ATOM 915 C CA . VAL A 1 124 ? 6.557 0.637 15.603 1.00 89.12 124 VAL A CA 1
ATOM 916 C C . VAL A 1 124 ? 5.714 1.598 16.456 1.00 89.12 124 VAL A C 1
ATOM 918 O O . VAL A 1 124 ? 5.764 1.524 17.680 1.00 89.12 124 VAL A O 1
ATOM 921 N N . GLY A 1 125 ? 4.953 2.508 15.839 1.00 85.31 125 GLY A N 1
ATOM 922 C CA . GLY A 1 125 ? 4.198 3.546 16.555 1.00 85.31 125 GLY A CA 1
ATOM 923 C C . GLY A 1 125 ? 2.920 3.033 17.241 1.00 85.31 125 GLY A C 1
ATOM 924 O O . GLY A 1 125 ? 2.292 2.093 16.734 1.00 85.31 125 GLY A O 1
ATOM 925 N N . PRO A 1 126 ? 2.492 3.648 18.364 1.00 90.94 126 PRO A N 1
ATOM 926 C CA . PRO A 1 126 ? 1.257 3.280 19.065 1.00 90.94 126 PRO A CA 1
ATOM 927 C C . PRO A 1 126 ? 0.003 3.440 18.191 1.00 90.94 126 PRO A C 1
ATOM 929 O O . PRO A 1 126 ? -0.958 2.689 18.357 1.00 90.94 126 PRO A O 1
ATOM 932 N N . GLU A 1 127 ? 0.033 4.341 17.207 1.00 94.00 127 GLU A N 1
ATOM 933 C CA . GLU A 1 127 ? -1.073 4.592 16.282 1.00 94.00 127 GLU A CA 1
ATOM 934 C C . GLU A 1 127 ? -1.376 3.353 15.431 1.00 94.00 127 GLU A C 1
ATOM 936 O O . GLU A 1 127 ? -2.533 3.057 15.144 1.00 94.00 127 GLU A O 1
ATOM 941 N N . LEU A 1 128 ? -0.350 2.577 15.048 1.00 97.44 128 LEU A N 1
ATOM 942 C CA . LEU A 1 128 ? -0.561 1.337 14.296 1.00 97.44 128 LEU A CA 1
ATOM 943 C C . LEU A 1 128 ? -1.437 0.359 15.086 1.00 97.44 128 LEU A C 1
ATOM 945 O O . LEU A 1 128 ? -2.378 -0.205 14.532 1.00 97.44 128 LEU A O 1
ATOM 949 N N . ARG A 1 129 ? -1.155 0.180 16.383 1.00 97.25 129 ARG A N 1
ATOM 950 C CA . ARG A 1 129 ? -1.945 -0.697 17.257 1.00 97.25 129 ARG A CA 1
ATOM 951 C C . ARG A 1 129 ? -3.401 -0.239 17.321 1.00 97.25 129 ARG A C 1
ATOM 953 O O . ARG A 1 129 ? -4.288 -1.081 17.216 1.00 97.25 129 ARG A O 1
ATOM 960 N N . GLU A 1 130 ? -3.648 1.059 17.471 1.00 96.94 130 GLU A N 1
ATOM 961 C CA . GLU A 1 130 ? -5.008 1.606 17.533 1.00 96.94 130 GLU A CA 1
ATOM 962 C C . GLU A 1 130 ? -5.796 1.335 16.242 1.00 96.94 130 GLU A C 1
ATOM 964 O O . GLU A 1 130 ? -6.912 0.814 16.292 1.00 96.94 130 GLU A O 1
ATOM 969 N N . HIS A 1 131 ? -5.207 1.616 15.075 1.00 97.69 131 HIS A N 1
ATOM 970 C CA . HIS A 1 131 ? -5.875 1.367 13.794 1.00 97.69 131 HIS A CA 1
ATOM 971 C C . HIS A 1 131 ? -6.177 -0.123 13.584 1.00 97.69 131 HIS A C 1
ATOM 973 O O . HIS A 1 131 ? -7.250 -0.478 13.096 1.00 97.69 131 HIS A O 1
ATOM 979 N N . LEU A 1 132 ? -5.256 -1.004 13.989 1.00 97.69 132 LEU A N 1
ATOM 980 C CA . LEU A 1 132 ? -5.443 -2.453 13.919 1.00 97.69 132 LEU A CA 1
ATOM 981 C C . LEU A 1 132 ? -6.557 -2.946 14.852 1.00 97.69 132 LEU A C 1
ATOM 983 O O . LEU A 1 132 ? -7.326 -3.817 14.451 1.00 97.69 132 LEU A O 1
ATOM 987 N N . LEU A 1 133 ? -6.684 -2.379 16.058 1.00 96.94 133 LEU A N 1
ATOM 988 C CA . LEU A 1 133 ? -7.791 -2.681 16.975 1.00 96.94 133 LEU A CA 1
ATOM 989 C C . LEU A 1 133 ? -9.138 -2.310 16.344 1.00 96.94 133 LEU A C 1
ATOM 991 O O . LEU A 1 133 ? -10.037 -3.141 16.293 1.00 96.94 133 LEU A O 1
ATOM 995 N N . ARG A 1 134 ? -9.250 -1.106 15.772 1.00 97.50 134 ARG A N 1
ATOM 996 C CA . ARG A 1 134 ? -10.480 -0.641 15.106 1.00 97.50 134 ARG A CA 1
ATOM 997 C C . ARG A 1 134 ? -10.839 -1.483 13.880 1.00 97.50 134 ARG A C 1
ATOM 999 O O . ARG A 1 134 ? -12.013 -1.772 13.645 1.00 97.50 134 ARG A O 1
ATOM 1006 N N . LEU A 1 135 ? -9.840 -1.911 13.104 1.00 97.19 135 LEU A N 1
ATOM 1007 C CA . LEU A 1 135 ? -10.060 -2.843 11.996 1.00 97.19 135 LEU A CA 1
ATOM 1008 C C . LEU A 1 135 ? -10.537 -4.202 12.500 1.00 97.19 135 LEU A C 1
ATOM 1010 O O . LEU A 1 135 ? -11.493 -4.731 11.950 1.00 97.19 135 LEU A O 1
ATOM 1014 N N . ARG A 1 136 ? -9.936 -4.754 13.555 1.00 96.38 136 ARG A N 1
ATOM 1015 C CA . ARG A 1 136 ? -10.406 -6.009 14.157 1.00 96.38 136 ARG A CA 1
ATOM 1016 C C . ARG A 1 136 ? -11.848 -5.903 14.635 1.00 96.38 136 ARG A C 1
ATOM 1018 O O . ARG A 1 136 ? -12.671 -6.735 14.278 1.00 96.38 136 ARG A O 1
ATOM 1025 N N . ASP A 1 137 ? -12.174 -4.848 15.372 1.00 96.19 137 ASP A N 1
ATOM 1026 C CA . ASP A 1 137 ? -13.513 -4.658 15.934 1.00 96.19 137 ASP A CA 1
ATOM 1027 C C . ASP A 1 137 ? -14.592 -4.482 14.836 1.00 96.19 137 ASP A C 1
ATOM 1029 O O . ASP A 1 137 ? -15.782 -4.644 15.098 1.00 96.19 137 ASP A O 1
ATOM 1033 N N . SER A 1 138 ? -14.180 -4.218 13.588 1.00 95.75 138 SER A N 1
ATOM 1034 C CA . SER A 1 138 ? -15.036 -4.132 12.395 1.00 95.75 138 SER A CA 1
ATOM 1035 C C . SER A 1 138 ? -14.852 -5.286 11.385 1.00 95.75 138 SER A C 1
ATOM 1037 O O . SER A 1 138 ? -15.347 -5.200 10.256 1.00 95.75 138 SER A O 1
ATOM 1039 N N . GLY A 1 139 ? -14.162 -6.376 11.751 1.00 95.19 139 GLY A N 1
ATOM 1040 C CA . GLY A 1 139 ? -13.963 -7.555 10.888 1.00 95.19 139 GLY A CA 1
ATOM 1041 C C . GLY A 1 139 ? -13.004 -7.322 9.706 1.00 95.19 139 GLY A C 1
ATOM 1042 O O . GLY A 1 139 ? -13.208 -7.816 8.590 1.00 95.19 139 GLY A O 1
ATOM 1043 N N . GLY A 1 140 ? -12.005 -6.464 9.902 1.00 96.06 140 GLY A N 1
ATOM 1044 C CA . GLY A 1 140 ? -11.007 -6.030 8.925 1.00 96.06 140 GLY A CA 1
ATOM 1045 C C . GLY A 1 140 ? -9.637 -6.702 9.056 1.00 96.06 140 GLY A C 1
ATOM 1046 O O . GLY A 1 140 ? -8.687 -6.241 8.427 1.00 96.06 140 GLY A O 1
ATOM 1047 N N . GLU A 1 141 ? -9.498 -7.771 9.839 1.00 96.50 141 GLU A N 1
ATOM 1048 C CA . GLU A 1 141 ? -8.213 -8.385 10.203 1.00 96.50 141 GLU A CA 1
ATOM 1049 C C . GLU A 1 141 ? -7.432 -8.881 8.984 1.00 96.50 141 GLU A C 1
ATOM 1051 O O . GLU A 1 141 ? -6.246 -8.584 8.843 1.00 96.50 141 GLU A O 1
ATOM 1056 N N . ARG A 1 142 ? -8.095 -9.604 8.067 1.00 96.94 142 ARG A N 1
ATOM 1057 C CA . ARG A 1 142 ? -7.440 -10.102 6.843 1.00 96.94 142 ARG A CA 1
ATOM 1058 C C . ARG A 1 142 ? -6.944 -8.954 5.969 1.00 96.94 142 ARG A C 1
ATOM 1060 O O . ARG A 1 142 ? -5.792 -8.959 5.550 1.00 96.94 142 ARG A O 1
ATOM 1067 N N . ALA A 1 143 ? -7.780 -7.935 5.767 1.00 98.00 143 ALA A N 1
ATOM 1068 C CA . ALA A 1 143 ? -7.406 -6.758 4.988 1.00 98.00 143 ALA A CA 1
ATOM 1069 C C . ALA A 1 143 ? -6.238 -5.995 5.635 1.00 98.00 143 ALA A C 1
ATOM 1071 O O . ALA A 1 143 ? -5.333 -5.561 4.929 1.00 98.00 143 ALA A O 1
ATOM 1072 N N . ALA A 1 144 ? -6.207 -5.884 6.967 1.00 98.06 144 ALA A N 1
ATOM 1073 C CA . ALA A 1 144 ? -5.105 -5.259 7.691 1.00 98.06 144 ALA A CA 1
ATOM 1074 C C . ALA A 1 144 ? -3.766 -5.975 7.445 1.00 98.06 144 ALA A C 1
ATOM 1076 O O . ALA A 1 144 ? -2.761 -5.327 7.151 1.00 98.06 144 ALA A O 1
ATOM 1077 N N . VAL A 1 145 ? -3.756 -7.312 7.508 1.00 98.19 145 VAL A N 1
ATOM 1078 C CA . VAL A 1 145 ? -2.563 -8.116 7.196 1.00 98.19 145 VAL A CA 1
ATOM 1079 C C . VAL A 1 145 ? -2.134 -7.907 5.743 1.00 98.19 145 VAL A C 1
ATOM 1081 O O . VAL A 1 145 ? -0.953 -7.679 5.485 1.00 98.19 145 VAL A O 1
ATOM 1084 N N . GLU A 1 146 ? -3.077 -7.915 4.799 1.00 98.50 146 GLU A N 1
ATOM 1085 C CA . GLU A 1 146 ? -2.775 -7.675 3.385 1.00 98.50 146 GLU A CA 1
ATOM 1086 C C . GLU A 1 146 ? -2.169 -6.294 3.129 1.00 98.50 146 GLU A C 1
ATOM 1088 O O . GLU A 1 146 ? -1.250 -6.181 2.320 1.00 98.50 146 GLU A O 1
ATOM 1093 N N . VAL A 1 147 ? -2.620 -5.253 3.834 1.00 98.81 147 VAL A N 1
ATOM 1094 C CA . VAL A 1 147 ? -2.019 -3.914 3.738 1.00 98.81 147 VAL A CA 1
ATOM 109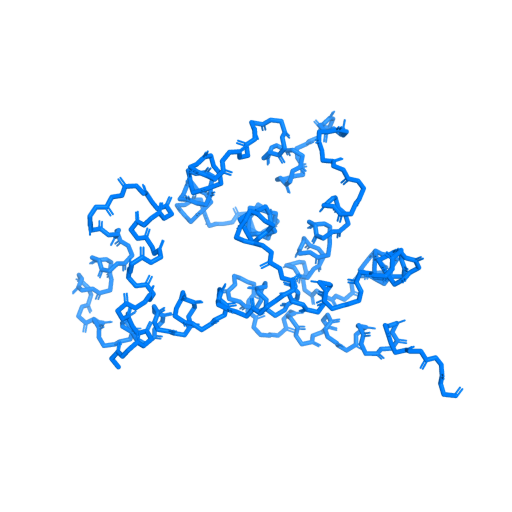5 C C . VAL A 1 147 ? -0.570 -3.922 4.213 1.00 98.81 147 VAL A C 1
ATOM 1097 O O . VAL A 1 147 ? 0.288 -3.351 3.538 1.00 98.81 147 VAL A O 1
ATOM 1100 N N . ILE A 1 148 ? -0.264 -4.581 5.334 1.00 98.69 148 ILE A N 1
ATOM 1101 C CA . ILE A 1 148 ? 1.108 -4.644 5.858 1.00 98.69 148 ILE A CA 1
ATOM 1102 C C . ILE A 1 148 ? 2.026 -5.383 4.873 1.00 98.69 148 ILE A C 1
ATOM 1104 O O . ILE A 1 148 ? 3.110 -4.894 4.550 1.00 98.69 148 ILE A O 1
ATOM 1108 N N . LEU A 1 149 ? 1.574 -6.524 4.341 1.00 98.56 149 LEU A N 1
ATOM 1109 C CA . LEU A 1 149 ? 2.320 -7.293 3.340 1.00 98.56 149 LEU A CA 1
ATOM 1110 C C . LEU A 1 149 ? 2.520 -6.503 2.044 1.00 98.56 149 LEU A C 1
ATOM 1112 O O . LEU A 1 149 ? 3.607 -6.519 1.474 1.00 98.56 149 LEU A O 1
ATOM 1116 N N . HIS A 1 150 ? 1.494 -5.781 1.594 1.00 98.81 150 HIS A N 1
ATOM 1117 C CA . HIS A 1 150 ? 1.586 -4.918 0.421 1.00 98.81 150 HIS A CA 1
ATOM 1118 C C . HIS A 1 150 ? 2.588 -3.778 0.633 1.00 98.81 150 HIS A C 1
ATOM 1120 O O . HIS A 1 150 ? 3.397 -3.482 -0.243 1.00 98.81 150 HIS A O 1
ATOM 1126 N N . THR A 1 151 ? 2.584 -3.181 1.825 1.00 98.62 151 THR A N 1
ATOM 1127 C CA . THR A 1 151 ? 3.483 -2.079 2.183 1.00 98.62 151 THR A CA 1
ATOM 1128 C C . THR A 1 151 ? 4.950 -2.521 2.224 1.00 98.62 151 THR A C 1
ATOM 1130 O O . THR A 1 151 ? 5.824 -1.695 1.982 1.00 98.62 151 THR A O 1
ATOM 1133 N N . ALA A 1 152 ? 5.248 -3.813 2.424 1.00 98.44 152 ALA A N 1
ATOM 1134 C CA . ALA A 1 152 ? 6.617 -4.341 2.370 1.00 98.44 152 ALA A CA 1
ATOM 1135 C C . ALA A 1 152 ? 7.320 -4.074 1.026 1.00 98.44 152 ALA A C 1
ATOM 1137 O O . ALA A 1 152 ? 8.533 -3.885 1.002 1.00 98.44 152 ALA A O 1
ATOM 1138 N N . VAL A 1 153 ? 6.566 -4.014 -0.078 1.00 98.00 153 VAL A N 1
ATOM 1139 C CA . VAL A 1 153 ? 7.097 -3.688 -1.414 1.00 98.00 153 VAL A CA 1
ATOM 1140 C C . VAL A 1 153 ? 7.620 -2.251 -1.482 1.00 98.00 153 VAL A C 1
ATOM 1142 O O . VAL A 1 153 ? 8.594 -1.982 -2.177 1.00 98.00 153 VAL A O 1
ATOM 1145 N N . TYR A 1 154 ? 6.981 -1.334 -0.756 1.00 98.19 154 TYR A N 1
ATOM 1146 C CA . TYR A 1 154 ? 7.232 0.104 -0.858 1.00 98.19 154 TYR A CA 1
ATOM 1147 C C . TYR A 1 154 ? 8.118 0.632 0.272 1.00 98.19 154 TYR A C 1
ATOM 1149 O O . TYR A 1 154 ? 9.004 1.445 0.035 1.00 98.19 154 TYR A O 1
ATOM 1157 N N . ALA A 1 155 ? 7.895 0.161 1.499 1.00 97.56 155 ALA A N 1
ATOM 1158 C CA . ALA A 1 155 ? 8.621 0.584 2.697 1.00 97.56 155 ALA A CA 1
ATOM 1159 C C . ALA A 1 155 ? 9.660 -0.445 3.182 1.00 97.56 155 ALA A C 1
ATOM 1161 O O . ALA A 1 155 ? 10.364 -0.203 4.162 1.00 97.56 155 ALA A O 1
ATOM 1162 N N . GLY A 1 156 ? 9.761 -1.595 2.510 1.00 97.56 156 GLY A N 1
ATOM 1163 C CA . GLY A 1 156 ? 10.704 -2.660 2.833 1.00 97.56 156 GLY A CA 1
ATOM 1164 C C . GLY A 1 156 ? 10.219 -3.632 3.913 1.00 97.56 156 GLY A C 1
ATOM 1165 O O . GLY A 1 156 ? 9.361 -3.339 4.751 1.00 97.56 156 GLY A O 1
ATOM 1166 N N . PHE A 1 157 ? 10.828 -4.820 3.913 1.00 97.88 157 PHE A N 1
ATOM 1167 C CA . PHE A 1 157 ? 10.533 -5.883 4.876 1.00 97.88 157 PHE A CA 1
ATOM 1168 C C . PHE A 1 157 ? 10.747 -5.498 6.347 1.00 97.88 157 PHE A C 1
ATOM 1170 O O . PHE A 1 157 ? 9.898 -5.885 7.143 1.00 97.88 157 PHE A O 1
ATOM 1177 N N . PRO A 1 158 ? 11.793 -4.749 6.759 1.00 98.50 158 PRO A N 1
ATOM 1178 C CA . PRO A 1 158 ? 11.980 -4.416 8.174 1.00 98.50 158 PRO A CA 1
ATOM 1179 C C . PRO A 1 158 ? 10.765 -3.711 8.793 1.00 98.50 158 PRO A C 1
ATOM 1181 O O . PRO A 1 158 ? 10.276 -4.118 9.845 1.00 98.50 158 PRO A O 1
ATOM 1184 N N . ALA A 1 159 ? 10.218 -2.712 8.097 1.00 98.31 159 ALA A N 1
ATOM 1185 C CA . ALA A 1 159 ? 9.048 -1.969 8.551 1.00 98.31 159 ALA A CA 1
ATOM 1186 C C . ALA A 1 159 ? 7.781 -2.843 8.582 1.00 98.31 159 ALA A C 1
ATOM 1188 O O . A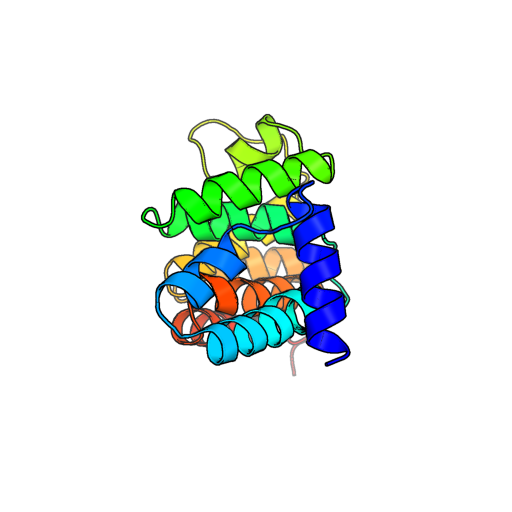LA A 1 159 ? 7.020 -2.821 9.552 1.00 98.31 159 ALA A O 1
ATOM 1189 N N . ALA A 1 160 ? 7.581 -3.671 7.552 1.00 98.50 160 ALA A N 1
ATOM 1190 C CA . ALA A 1 160 ? 6.456 -4.601 7.495 1.00 98.50 160 ALA A CA 1
ATOM 1191 C C . ALA A 1 160 ? 6.532 -5.699 8.571 1.00 98.50 160 ALA A C 1
ATOM 1193 O O . ALA A 1 160 ? 5.511 -6.056 9.152 1.00 98.50 160 ALA A O 1
ATOM 1194 N N . LEU A 1 161 ? 7.723 -6.218 8.881 1.00 98.44 161 LEU A N 1
ATOM 1195 C CA . LEU A 1 161 ? 7.922 -7.224 9.928 1.00 98.44 161 LEU A CA 1
ATOM 1196 C C . LEU A 1 161 ? 7.640 -6.655 11.323 1.00 98.44 161 LEU A C 1
ATOM 1198 O O . LEU A 1 161 ? 6.985 -7.327 12.122 1.00 98.44 161 LEU A O 1
ATOM 1202 N N . ASN A 1 162 ? 8.046 -5.410 11.592 1.00 98.38 162 ASN A N 1
ATOM 1203 C CA . ASN A 1 162 ? 7.667 -4.707 12.821 1.00 98.38 162 ASN A CA 1
ATOM 1204 C C . ASN A 1 162 ? 6.139 -4.588 12.938 1.00 98.38 162 ASN A C 1
ATOM 1206 O O . ASN A 1 162 ? 5.551 -4.965 13.954 1.00 98.38 162 ASN A O 1
ATOM 1210 N N . ALA A 1 163 ? 5.477 -4.160 11.860 1.00 98.56 163 ALA A N 1
ATOM 1211 C CA . ALA A 1 163 ? 4.024 -4.041 11.826 1.00 98.56 163 ALA A CA 1
ATOM 1212 C C . ALA A 1 163 ? 3.312 -5.398 11.997 1.00 98.56 163 ALA A C 1
ATOM 1214 O O . ALA A 1 163 ? 2.318 -5.487 12.720 1.00 98.56 163 ALA A O 1
ATOM 1215 N N . LEU A 1 164 ? 3.835 -6.472 11.394 1.00 98.06 164 LEU A N 1
ATOM 1216 C CA . LEU A 1 164 ? 3.320 -7.835 11.563 1.00 98.06 164 LEU A CA 1
ATOM 1217 C C . LEU A 1 164 ? 3.462 -8.337 13.002 1.00 98.06 164 LEU A C 1
ATOM 1219 O O . LEU A 1 164 ? 2.582 -9.059 13.474 1.00 98.06 164 LEU A O 1
ATOM 1223 N N . ALA A 1 165 ? 4.530 -7.964 13.713 1.00 97.19 165 ALA A N 1
ATOM 1224 C CA . ALA A 1 165 ? 4.692 -8.315 15.121 1.00 97.19 165 ALA A CA 1
ATOM 1225 C C . ALA A 1 165 ? 3.562 -7.716 15.974 1.00 97.19 165 ALA A C 1
ATOM 1227 O O . ALA A 1 165 ? 2.943 -8.440 16.754 1.00 97.19 165 ALA A O 1
ATOM 1228 N N . ILE A 1 166 ? 3.218 -6.444 15.744 1.00 97.00 166 ILE A N 1
ATOM 1229 C CA . ILE A 1 166 ? 2.082 -5.781 16.405 1.00 97.00 166 ILE A CA 1
ATOM 1230 C C . ILE A 1 166 ? 0.756 -6.419 15.970 1.00 97.00 166 ILE A C 1
ATOM 1232 O O . ILE A 1 166 ? -0.079 -6.754 16.810 1.00 97.00 166 ILE A O 1
ATOM 1236 N N . ALA A 1 167 ? 0.560 -6.650 14.670 1.00 96.94 167 ALA A N 1
ATOM 1237 C CA . ALA A 1 167 ? -0.656 -7.274 14.150 1.00 96.94 167 ALA A CA 1
ATOM 1238 C C . ALA A 1 167 ? -0.893 -8.670 14.741 1.00 96.94 167 ALA A C 1
ATOM 1240 O O . ALA A 1 167 ? -2.027 -9.013 15.067 1.00 96.94 167 ALA A O 1
ATOM 1241 N N . ARG A 1 168 ? 0.167 -9.458 14.955 1.00 95.44 168 ARG A N 1
ATOM 1242 C CA . ARG A 1 168 ? 0.092 -10.773 15.607 1.00 95.44 168 ARG A CA 1
ATOM 1243 C C . ARG A 1 168 ? -0.470 -10.690 17.026 1.00 95.44 168 ARG A C 1
ATOM 1245 O O . ARG A 1 168 ? -1.184 -11.600 17.433 1.00 95.44 168 ARG A O 1
ATOM 1252 N N . GLU A 1 169 ? -0.132 -9.646 17.773 1.00 93.50 169 GLU A N 1
ATOM 1253 C CA . GLU A 1 169 ? -0.624 -9.434 19.139 1.00 93.50 169 GLU A CA 1
ATOM 1254 C C . GLU A 1 169 ? -2.062 -8.911 19.165 1.00 93.50 169 GLU A C 1
ATOM 1256 O O . GLU A 1 169 ? -2.817 -9.228 20.076 1.00 93.50 169 GLU A O 1
ATOM 1261 N N . VAL A 1 170 ? -2.430 -8.090 18.179 1.00 94.38 170 VAL A N 1
ATOM 1262 C CA . VAL A 1 170 ? -3.695 -7.345 18.175 1.00 94.38 170 VAL A CA 1
ATOM 1263 C C . VAL A 1 170 ? -4.830 -8.105 17.492 1.00 94.38 170 VAL A C 1
ATOM 1265 O O . VAL A 1 170 ? -5.952 -8.103 17.997 1.00 94.38 170 VAL A O 1
ATOM 1268 N N . LEU A 1 171 ? -4.550 -8.719 16.338 1.00 92.75 171 LEU A N 1
ATOM 1269 C CA . LEU A 1 171 ? -5.557 -9.292 15.436 1.00 92.75 171 LEU A CA 1
ATOM 1270 C C . LEU A 1 171 ? -5.879 -10.760 15.725 1.00 92.75 171 LEU A C 1
ATOM 1272 O O . LEU A 1 171 ? -6.828 -11.297 15.159 1.00 92.75 171 LEU A O 1
ATOM 1276 N N . ARG A 1 172 ? -5.093 -11.442 16.562 1.00 82.06 172 ARG A N 1
ATOM 1277 C CA . ARG A 1 172 ? -5.452 -12.795 16.988 1.00 82.06 172 ARG A CA 1
ATOM 1278 C C . ARG A 1 172 ? -6.612 -12.703 17.985 1.00 82.06 172 ARG A C 1
ATOM 1280 O O . ARG A 1 172 ? -6.489 -11.948 18.950 1.00 82.06 172 ARG A O 1
ATOM 1287 N N . PRO A 1 173 ? -7.717 -13.449 17.792 1.00 57.28 173 PRO A N 1
ATOM 1288 C CA . PRO A 1 173 ? -8.691 -13.624 18.861 1.00 57.28 173 PRO A CA 1
ATOM 1289 C C . PRO A 1 173 ? -7.956 -14.223 20.067 1.00 57.28 173 PRO A C 1
ATOM 1291 O O . PRO A 1 173 ? -7.071 -15.063 19.883 1.00 57.28 173 PRO A O 1
ATOM 1294 N N . GLY A 1 174 ? -8.249 -13.715 21.267 1.00 57.72 174 GLY A N 1
ATOM 1295 C CA . GLY A 1 174 ? -7.546 -14.093 22.495 1.00 57.72 174 GLY A CA 1
ATOM 1296 C C . GLY A 1 174 ? -7.433 -15.612 22.651 1.00 57.72 174 GLY A C 1
ATOM 1297 O O . GLY A 1 174 ? -8.371 -16.338 22.316 1.00 57.72 174 GLY A O 1
ATOM 1298 N N . GLY A 1 175 ? -6.262 -16.068 23.105 1.00 38.69 175 GLY A N 1
ATOM 1299 C CA . GLY A 1 175 ? -6.098 -17.419 23.644 1.00 38.69 175 GLY A CA 1
ATOM 1300 C C . GLY A 1 175 ? -6.847 -17.605 24.955 1.00 38.69 175 GLY A C 1
ATOM 1301 O O . GLY A 1 175 ? -7.248 -16.583 25.558 1.00 38.69 175 GLY A O 1
#

Radius of gyration: 16.02 Å; chains: 1; bounding box: 36×37×47 Å

Foldseek 3Di:
DQLLVQLLVQLCLLQVHNDRVLQVVCVVVVNNVVSSVLSSPQRSPLCPDPLADPLLLLLLLLLLQLLLVPPVVVNVSSVSSNVSVPDDPLSSCVLSVPPPSDDSDDPLSSLLSQLSSCLSVQQADPSNLVSLLVCLVVVNLVVSLSSLSSSCSPSNDRSSVSNVVSSVVRNDDDD

pLDDT: mean 95.1, std 7.38, range [38.69, 98.81]

Organism: NCBI:txid1449976

Secondary structure (DSSP, 8-state):
-HHHHHHHHHHHHHHTSSS-HHHHHHHHTT-HHHHHHHHHHHTTTGGG-SSS-HHHHHHHHHHHHHHH-S-HHHHHHHHHHHHHTT--HHHHHHHTT-TT--SSS-HHHHHHHHHHHHHHTTS-SHHHHHHHHHHHHTT-HHHHHHHHHHHHHHH-HHHHHHHHHHHHHHSSPP-